Protein AF-A0A433MES4-F1 (afdb_monomer_lite)

Organism: NCBI:txid1775474

Secondary structure (DSSP, 8-state):
--EEEEEHHHH-HHHHTSS-EEEEEEE-HHHHHHHHHSHHHHHHHTT----TTSEEEEEESSHHHHHHHSGGG--TT---EEEEEEEEE-SS-SEEEEEEEEEEGGGTT------SS-TT--SPPPPPP------------------------

Structure (mmCIF, N/CA/C/O backbone):
data_AF-A0A433MES4-F1
#
_entry.id   AF-A0A433MES4-F1
#
loop_
_atom_site.group_PDB
_atom_site.id
_atom_site.type_symbol
_atom_site.label_atom_id
_atom_site.label_alt_id
_atom_site.label_comp_id
_atom_site.label_asym_id
_atom_site.label_entity_id
_atom_site.label_seq_id
_atom_site.pdbx_PDB_ins_code
_atom_site.Cartn_x
_atom_site.Cartn_y
_atom_site.Cartn_z
_atom_site.occupancy
_atom_site.B_iso_or_equiv
_atom_site.auth_seq_id
_atom_site.auth_comp_id
_atom_site.auth_asym_id
_atom_site.auth_atom_id
_atom_site.pdbx_PDB_model_num
ATOM 1 N N . MET A 1 1 ? 10.826 -11.114 -3.556 1.00 71.94 1 MET A N 1
ATOM 2 C CA . MET A 1 1 ? 9.818 -11.026 -2.478 1.00 71.94 1 MET A CA 1
ATOM 3 C C . MET A 1 1 ? 9.848 -9.609 -1.933 1.00 71.94 1 MET A C 1
ATOM 5 O O . MET A 1 1 ? 10.960 -9.132 -1.712 1.00 71.94 1 MET A O 1
ATOM 9 N N . PRO A 1 2 ? 8.686 -8.980 -1.670 1.00 82.19 2 PRO A N 1
ATOM 10 C CA . PRO A 1 2 ? 8.625 -7.628 -1.120 1.00 82.19 2 PRO A CA 1
ATOM 11 C C . PRO A 1 2 ? 9.435 -7.489 0.169 1.00 82.19 2 PRO A C 1
ATOM 13 O O . PRO A 1 2 ? 9.509 -8.414 0.981 1.00 82.19 2 PRO A O 1
ATOM 16 N N . ALA A 1 3 ? 10.039 -6.321 0.348 1.00 86.12 3 ALA A N 1
ATOM 17 C CA . ALA A 1 3 ? 10.932 -6.002 1.449 1.00 86.12 3 ALA A CA 1
ATOM 18 C C . ALA A 1 3 ? 10.289 -5.014 2.433 1.00 86.12 3 ALA A C 1
ATOM 20 O O . ALA A 1 3 ? 9.226 -4.442 2.188 1.00 86.12 3 ALA A O 1
ATOM 21 N N . LYS A 1 4 ? 10.965 -4.801 3.570 1.00 90.25 4 LYS A N 1
ATOM 22 C CA . LYS A 1 4 ? 10.604 -3.802 4.596 1.00 90.25 4 LYS A CA 1
ATOM 23 C C . LYS A 1 4 ? 9.113 -3.864 4.987 1.00 90.25 4 LYS A C 1
ATOM 25 O O . LYS A 1 4 ? 8.450 -2.835 5.089 1.00 90.25 4 LYS A O 1
ATOM 30 N N . ILE A 1 5 ? 8.604 -5.082 5.191 1.00 94.31 5 ILE A N 1
ATOM 31 C CA . ILE A 1 5 ? 7.219 -5.346 5.598 1.00 94.31 5 ILE A CA 1
ATOM 32 C C . ILE A 1 5 ? 7.057 -4.974 7.077 1.00 94.31 5 ILE A C 1
ATOM 34 O O . ILE A 1 5 ? 7.819 -5.429 7.932 1.00 94.31 5 ILE A O 1
ATOM 38 N N . VAL A 1 6 ? 6.066 -4.142 7.382 1.00 94.38 6 VAL A N 1
ATOM 39 C CA . VAL A 1 6 ? 5.756 -3.665 8.730 1.00 94.38 6 VAL A CA 1
ATOM 40 C C . VAL A 1 6 ? 4.263 -3.812 8.977 1.00 94.38 6 VAL A C 1
ATOM 42 O O . VAL A 1 6 ? 3.452 -3.227 8.269 1.00 94.38 6 VAL A O 1
ATOM 45 N N . ASP A 1 7 ? 3.911 -4.545 10.026 1.00 93.94 7 ASP A N 1
ATOM 46 C CA . ASP A 1 7 ? 2.561 -4.585 10.584 1.00 93.94 7 ASP A CA 1
ATOM 47 C C . ASP A 1 7 ? 2.448 -3.531 11.702 1.00 93.94 7 ASP A C 1
ATOM 49 O O . ASP A 1 7 ? 3.152 -3.598 12.717 1.00 93.94 7 ASP A O 1
ATOM 53 N N . PHE A 1 8 ? 1.586 -2.529 11.521 1.00 92.38 8 PHE A N 1
ATOM 54 C CA . PHE A 1 8 ? 1.368 -1.491 12.530 1.00 92.38 8 PHE A CA 1
ATOM 55 C C . PHE A 1 8 ? 0.536 -1.989 13.721 1.00 92.38 8 PHE A C 1
ATOM 57 O O . PHE A 1 8 ? 0.753 -1.503 14.835 1.00 92.38 8 PHE A O 1
ATOM 64 N N . SER A 1 9 ? -0.327 -2.992 13.539 1.00 87.94 9 SER A N 1
ATOM 65 C CA . SER A 1 9 ? -1.053 -3.678 14.620 1.00 87.94 9 SER A CA 1
ATOM 66 C C . SER A 1 9 ? -0.086 -4.437 15.545 1.00 87.94 9 SER A C 1
ATOM 68 O O . SER A 1 9 ? -0.283 -4.529 16.764 1.00 87.94 9 SER A O 1
ATOM 70 N N . ALA A 1 10 ? 1.045 -4.913 15.016 1.00 90.62 10 ALA A N 1
ATOM 71 C CA . ALA A 1 10 ? 2.120 -5.471 15.838 1.00 90.62 10 ALA A CA 1
ATOM 72 C C . ALA A 1 10 ? 2.858 -4.393 16.662 1.00 90.62 10 ALA A C 1
ATOM 74 O O . ALA A 1 10 ? 3.315 -4.669 17.774 1.00 90.62 10 ALA A O 1
ATOM 75 N N . ARG A 1 11 ? 2.946 -3.154 16.160 1.00 89.81 11 ARG A N 1
ATOM 76 C CA . ARG A 1 11 ? 3.719 -2.050 16.768 1.00 89.81 11 ARG A CA 1
ATOM 77 C C . ARG A 1 11 ? 2.922 -1.166 17.731 1.00 89.81 11 ARG A C 1
ATOM 79 O O . ARG A 1 11 ? 3.532 -0.495 18.561 1.00 89.81 11 ARG A O 1
ATOM 86 N N . SER A 1 12 ? 1.593 -1.163 17.646 1.00 89.50 12 SER A N 1
ATOM 87 C CA . SER A 1 12 ? 0.714 -0.334 18.477 1.00 89.50 12 SER A CA 1
ATOM 88 C C . SER A 1 12 ? -0.413 -1.167 19.078 1.00 89.50 12 SER A C 1
ATOM 90 O O . SER A 1 12 ? -1.189 -1.779 18.351 1.00 89.50 12 SER A O 1
ATOM 92 N N . LYS A 1 13 ? -0.536 -1.155 20.412 1.00 90.06 13 LYS A N 1
ATOM 93 C CA . LYS A 1 13 ? -1.676 -1.762 21.110 1.00 90.06 13 LYS A CA 1
ATOM 94 C C . LYS A 1 13 ? -2.975 -1.053 20.726 1.00 90.06 13 LYS A C 1
ATOM 96 O O . LYS A 1 13 ? -3.975 -1.722 20.538 1.00 90.06 13 LYS A O 1
ATOM 101 N N . VAL A 1 14 ? -2.930 0.271 20.559 1.00 89.38 14 VAL A N 1
ATOM 102 C CA . VAL A 1 14 ? -4.102 1.060 20.156 1.00 89.38 14 VAL A CA 1
ATOM 103 C C . VAL A 1 14 ? -4.638 0.565 18.817 1.00 89.38 14 VAL A C 1
ATOM 105 O O . VAL A 1 14 ? -5.808 0.247 18.730 1.00 89.38 14 VAL A O 1
ATOM 108 N N . ILE A 1 15 ? -3.777 0.417 17.803 1.00 89.38 15 ILE A N 1
ATOM 109 C CA . ILE A 1 15 ? -4.200 -0.089 16.485 1.00 89.38 15 ILE A CA 1
ATOM 110 C C . ILE A 1 15 ? -4.665 -1.546 16.588 1.00 89.38 15 ILE A C 1
ATOM 112 O O . ILE A 1 15 ? -5.654 -1.913 15.973 1.00 89.38 15 ILE A O 1
ATOM 116 N N . ARG A 1 16 ? -3.987 -2.371 17.393 1.00 89.56 16 ARG A N 1
ATOM 117 C CA . ARG A 1 16 ? -4.357 -3.779 17.592 1.00 89.56 16 ARG A CA 1
ATOM 118 C C . ARG A 1 16 ? -5.748 -3.974 18.196 1.00 89.56 16 ARG A C 1
ATOM 120 O O . ARG A 1 16 ? -6.366 -4.999 17.938 1.00 89.56 16 ARG A O 1
ATOM 127 N N . ASP A 1 17 ? -6.192 -3.045 19.036 1.00 90.62 17 ASP A N 1
ATOM 128 C CA . ASP A 1 17 ? -7.504 -3.109 19.681 1.00 90.62 17 ASP A CA 1
ATOM 129 C C . ASP A 1 17 ? -8.641 -2.618 18.747 1.00 90.62 17 ASP A C 1
ATOM 131 O O . ASP A 1 17 ? -9.813 -2.793 19.076 1.00 90.62 17 ASP A O 1
ATOM 135 N N . GLU A 1 18 ? -8.320 -2.013 17.596 1.00 88.12 18 GLU A N 1
ATOM 136 C CA . GLU A 1 18 ? -9.289 -1.496 16.619 1.00 88.12 18 GLU A CA 1
ATOM 137 C C . GLU A 1 18 ? -9.689 -2.559 15.574 1.00 88.12 18 GLU A C 1
ATOM 139 O O . GLU A 1 18 ? -8.910 -3.462 15.260 1.00 88.12 18 GLU A O 1
ATOM 144 N N . PRO A 1 19 ? -10.875 -2.447 14.943 1.00 83.19 19 PRO A N 1
ATOM 145 C CA . PRO A 1 19 ? -11.366 -3.423 13.968 1.00 83.19 19 PRO A CA 1
ATOM 146 C C . PRO A 1 19 ? -10.784 -3.209 12.555 1.00 83.19 19 PRO A C 1
ATOM 148 O O . PRO A 1 19 ? -11.410 -3.532 11.543 1.00 83.19 19 PRO A O 1
ATOM 151 N N . PHE A 1 20 ? -9.583 -2.642 12.446 1.00 83.06 20 PHE A N 1
ATOM 152 C CA . PHE A 1 20 ? -8.882 -2.509 11.173 1.00 83.06 20 PHE A CA 1
ATOM 153 C C . PHE A 1 20 ? -7.400 -2.820 11.335 1.00 83.06 20 PHE A C 1
ATOM 155 O O . PHE A 1 20 ? -6.782 -2.489 12.341 1.00 83.06 20 PHE A O 1
ATOM 162 N N . ASN A 1 21 ? -6.810 -3.393 10.289 1.00 86.50 21 ASN A N 1
ATOM 163 C CA . ASN A 1 21 ? -5.370 -3.578 10.223 1.00 86.50 21 ASN A CA 1
ATOM 164 C C . ASN A 1 21 ? -4.706 -2.464 9.411 1.00 86.50 21 ASN A C 1
ATOM 166 O O . ASN A 1 21 ? -5.333 -1.819 8.561 1.00 86.50 21 ASN A O 1
ATOM 170 N N . ALA A 1 22 ? -3.416 -2.250 9.653 1.00 91.88 22 ALA A N 1
ATOM 171 C CA . ALA A 1 22 ? -2.592 -1.321 8.893 1.00 91.88 22 ALA A CA 1
ATOM 172 C C . ALA A 1 22 ? -1.200 -1.921 8.677 1.00 91.88 22 ALA A C 1
ATOM 174 O O . ALA A 1 22 ? -0.564 -2.391 9.619 1.00 91.88 22 ALA A O 1
ATOM 175 N N . HIS A 1 23 ? -0.713 -1.868 7.441 1.00 95.62 23 HIS A N 1
ATOM 176 C CA . HIS A 1 23 ? 0.542 -2.479 7.023 1.00 95.62 23 HIS A CA 1
ATOM 177 C C . HIS A 1 23 ? 1.293 -1.573 6.055 1.00 95.62 23 HIS A C 1
ATOM 179 O O . HIS A 1 23 ? 0.691 -0.858 5.257 1.00 95.62 23 HIS A O 1
ATOM 185 N N . PHE A 1 24 ? 2.614 -1.672 6.076 1.00 96.88 24 PHE A N 1
ATOM 186 C CA . PHE A 1 24 ? 3.505 -1.056 5.105 1.00 96.88 24 PHE A CA 1
ATOM 187 C C . PHE A 1 24 ? 4.394 -2.122 4.469 1.00 96.88 24 PHE A C 1
ATOM 189 O O . PHE A 1 24 ? 4.830 -3.045 5.153 1.00 96.88 24 PHE A O 1
ATOM 196 N N . TRP A 1 25 ? 4.690 -1.994 3.179 1.00 97.44 25 TRP A N 1
ATOM 197 C CA . TRP A 1 25 ? 5.706 -2.808 2.512 1.00 97.44 25 TRP A CA 1
ATOM 198 C C . TRP A 1 25 ? 6.326 -2.062 1.332 1.00 97.44 25 TRP A C 1
ATOM 200 O O . TRP A 1 25 ? 5.736 -1.138 0.765 1.00 97.44 25 TRP A O 1
ATOM 210 N N . GLN A 1 26 ? 7.526 -2.486 0.951 1.00 95.75 26 GLN A N 1
ATOM 211 C CA . GLN A 1 26 ? 8.214 -2.034 -0.253 1.00 95.75 26 GLN A CA 1
ATOM 212 C C . GLN A 1 26 ? 8.289 -3.172 -1.258 1.00 95.75 26 GLN A C 1
ATOM 214 O O . GLN A 1 26 ? 8.487 -4.325 -0.877 1.00 95.75 26 GLN A O 1
ATOM 219 N N . CYS A 1 27 ? 8.159 -2.858 -2.536 1.00 94.88 27 CYS A N 1
ATOM 220 C CA . CYS A 1 27 ? 8.359 -3.828 -3.600 1.00 94.88 27 CYS A CA 1
ATOM 221 C C . CYS A 1 27 ? 9.042 -3.183 -4.806 1.00 94.88 27 CYS A C 1
ATOM 223 O O . CYS A 1 27 ? 9.010 -1.960 -4.971 1.00 94.88 27 CYS A O 1
ATOM 225 N N . THR A 1 28 ? 9.659 -4.012 -5.642 1.00 93.94 28 THR A N 1
ATOM 226 C CA . THR A 1 28 ? 10.183 -3.572 -6.943 1.00 93.94 28 THR A CA 1
ATOM 227 C C . THR A 1 28 ? 9.031 -3.309 -7.925 1.00 93.94 28 THR A C 1
ATOM 229 O O . THR A 1 28 ? 7.907 -3.770 -7.684 1.00 93.94 28 THR A O 1
ATOM 232 N N . PRO A 1 29 ? 9.272 -2.633 -9.063 1.00 94.06 29 PRO A N 1
ATOM 233 C CA . PRO A 1 29 ? 8.272 -2.498 -10.119 1.00 94.06 29 PRO A CA 1
ATOM 234 C C . PRO A 1 29 ? 7.699 -3.843 -10.582 1.00 94.06 29 PRO A C 1
ATOM 236 O O . PRO A 1 29 ? 6.481 -4.021 -10.590 1.00 94.06 29 PRO A O 1
ATOM 239 N N . ALA A 1 30 ? 8.546 -4.842 -10.846 1.00 92.69 30 ALA A N 1
ATOM 240 C CA . ALA A 1 30 ? 8.084 -6.165 -11.275 1.00 92.69 30 ALA A CA 1
ATOM 241 C C . ALA A 1 30 ? 7.206 -6.864 -10.222 1.00 92.69 30 ALA A C 1
ATOM 243 O O . ALA A 1 30 ? 6.219 -7.527 -10.550 1.00 92.69 30 ALA A O 1
ATOM 244 N N . GLU A 1 31 ? 7.526 -6.702 -8.940 1.00 94.75 31 GLU A N 1
ATOM 245 C CA . GLU A 1 31 ? 6.687 -7.212 -7.856 1.00 94.75 31 GLU A CA 1
ATOM 246 C C . GLU A 1 31 ? 5.367 -6.450 -7.747 1.00 94.75 31 GLU A C 1
ATOM 248 O O . GLU A 1 31 ? 4.324 -7.062 -7.518 1.00 94.75 31 GLU A O 1
ATOM 253 N N . PHE A 1 32 ? 5.382 -5.135 -7.957 1.00 95.75 32 PHE A N 1
ATOM 254 C CA . PHE A 1 32 ? 4.165 -4.336 -7.985 1.00 95.75 32 PHE A CA 1
ATOM 255 C C . PHE A 1 32 ? 3.255 -4.731 -9.149 1.00 95.75 32 PHE A C 1
ATOM 257 O O . PHE A 1 32 ? 2.050 -4.876 -8.961 1.00 95.75 32 PHE A O 1
ATOM 264 N N . ARG A 1 33 ? 3.816 -5.044 -10.322 1.00 95.00 33 ARG A N 1
ATOM 265 C CA . ARG A 1 33 ? 3.063 -5.643 -11.434 1.00 95.00 33 ARG A CA 1
ATOM 266 C C . ARG A 1 33 ? 2.392 -6.953 -11.028 1.00 95.00 33 ARG A C 1
ATOM 268 O O . ARG A 1 33 ? 1.228 -7.180 -11.359 1.00 95.00 33 ARG A O 1
ATOM 275 N N . ALA A 1 34 ? 3.098 -7.808 -10.285 1.00 95.12 34 ALA A N 1
ATOM 276 C CA . ALA A 1 34 ? 2.523 -9.046 -9.762 1.00 95.12 34 ALA A CA 1
ATOM 277 C C . ALA A 1 34 ? 1.381 -8.777 -8.762 1.00 95.12 34 ALA A C 1
ATOM 279 O O . ALA A 1 34 ? 0.376 -9.493 -8.782 1.00 95.12 34 ALA A O 1
ATOM 280 N N . TYR A 1 35 ? 1.507 -7.739 -7.929 1.00 96.81 35 TYR A N 1
ATOM 281 C CA . TYR A 1 35 ? 0.431 -7.263 -7.058 1.00 96.81 35 TYR A CA 1
ATOM 282 C C . TYR A 1 35 ? -0.785 -6.786 -7.863 1.00 96.81 35 TYR A C 1
ATOM 284 O O . TYR A 1 35 ? -1.884 -7.268 -7.611 1.00 96.81 35 TYR A O 1
ATOM 292 N N . LEU A 1 36 ? -0.607 -5.922 -8.867 1.00 95.81 36 LEU A N 1
ATOM 293 C CA . LEU A 1 36 ? -1.713 -5.400 -9.680 1.00 95.81 36 LEU A CA 1
ATOM 294 C C . LEU A 1 36 ? -2.489 -6.514 -10.399 1.00 95.81 36 LEU A C 1
ATOM 296 O O . LEU A 1 36 ? -3.713 -6.457 -10.488 1.00 95.81 36 LEU A O 1
ATOM 300 N N . GLY A 1 37 ? -1.792 -7.552 -10.875 1.00 96.31 37 GLY A N 1
ATOM 301 C CA . GLY A 1 37 ? -2.428 -8.685 -11.548 1.00 96.31 37 GLY A CA 1
ATOM 302 C C . GLY A 1 37 ? -3.160 -9.647 -10.606 1.00 96.31 37 GLY A C 1
ATOM 303 O O . GLY A 1 37 ? -4.203 -10.189 -10.972 1.00 96.31 37 GLY A O 1
ATOM 304 N N . ARG A 1 38 ? -2.621 -9.905 -9.404 1.00 97.12 38 ARG A N 1
ATOM 305 C CA . ARG A 1 38 ? -3.186 -10.870 -8.436 1.00 97.12 38 ARG A CA 1
ATOM 306 C C . ARG A 1 38 ? -3.060 -10.345 -6.995 1.00 97.12 38 ARG A C 1
ATOM 308 O O . ARG A 1 38 ? -2.314 -10.923 -6.197 1.00 97.12 38 ARG A O 1
ATOM 315 N N . PRO A 1 39 ? -3.797 -9.282 -6.621 1.00 96.69 39 PRO A N 1
ATOM 316 C CA . PRO A 1 39 ? -3.539 -8.538 -5.385 1.00 96.69 39 PRO A CA 1
ATOM 317 C C . PRO A 1 39 ? -3.790 -9.371 -4.131 1.00 96.69 39 PRO A C 1
ATOM 319 O O . PRO A 1 39 ? -2.997 -9.337 -3.196 1.00 96.69 39 PRO A O 1
ATOM 322 N N . ARG A 1 40 ? -4.848 -10.189 -4.118 1.00 95.44 40 ARG A N 1
ATOM 323 C CA . ARG A 1 40 ? -5.179 -11.040 -2.967 1.00 95.44 40 ARG A CA 1
ATOM 324 C C . ARG A 1 40 ? -4.105 -12.100 -2.702 1.00 95.44 40 ARG A C 1
ATOM 326 O O . ARG A 1 40 ? -3.656 -12.238 -1.570 1.00 95.44 40 ARG A O 1
ATOM 333 N N . ASP A 1 41 ? -3.641 -12.785 -3.744 1.00 96.62 41 ASP A N 1
ATOM 334 C CA . ASP A 1 41 ? -2.582 -13.800 -3.641 1.00 96.62 41 ASP A CA 1
ATOM 335 C C . ASP A 1 41 ? -1.229 -13.185 -3.273 1.00 96.62 41 ASP A C 1
ATOM 337 O O . ASP A 1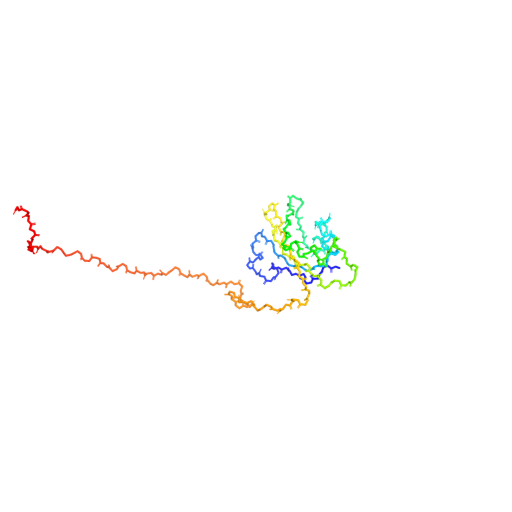 41 ? -0.396 -13.811 -2.616 1.00 96.62 41 ASP A O 1
ATOM 341 N N . PHE A 1 42 ? -0.977 -11.959 -3.730 1.00 96.88 42 PHE A N 1
ATOM 342 C CA . PHE A 1 42 ? 0.199 -11.199 -3.337 1.00 96.88 42 PHE A CA 1
ATOM 343 C C . PHE A 1 42 ? 0.154 -10.845 -1.845 1.00 96.88 42 PHE A C 1
ATOM 345 O O . PHE A 1 42 ? 1.087 -11.180 -1.122 1.00 96.88 42 PHE A O 1
ATOM 352 N N . LEU A 1 43 ? -0.949 -10.258 -1.367 1.00 95.44 43 LEU A N 1
ATOM 353 C CA . LEU A 1 43 ? -1.144 -9.909 0.045 1.00 95.44 43 LEU A CA 1
ATOM 354 C C . LEU A 1 43 ? -1.084 -11.143 0.955 1.00 95.44 43 LEU A C 1
ATOM 356 O O . LEU A 1 43 ? -0.403 -11.114 1.978 1.00 95.44 43 LEU A O 1
ATOM 360 N N . HIS A 1 44 ? -1.692 -12.259 0.547 1.00 94.62 44 HIS A N 1
ATOM 361 C CA . HIS A 1 44 ? -1.635 -13.512 1.300 1.00 94.62 44 HIS A CA 1
ATOM 362 C C . HIS A 1 44 ? -0.192 -14.009 1.489 1.00 94.62 44 HIS A C 1
ATOM 364 O O . HIS A 1 44 ? 0.177 -14.448 2.575 1.00 94.62 44 HIS A O 1
ATOM 370 N N . ARG A 1 45 ? 0.665 -13.889 0.463 1.00 94.19 45 ARG A N 1
ATOM 371 C CA . ARG A 1 45 ? 2.097 -14.231 0.565 1.00 94.19 45 ARG A CA 1
ATOM 372 C C . ARG A 1 45 ? 2.880 -13.312 1.508 1.00 94.19 45 ARG A C 1
ATOM 374 O O . ARG A 1 45 ? 3.930 -13.719 1.993 1.00 94.19 45 ARG A O 1
ATOM 381 N N . LEU A 1 46 ? 2.368 -12.113 1.788 1.00 92.62 46 LEU A N 1
ATOM 382 C CA . LEU A 1 46 ? 2.897 -11.207 2.813 1.00 92.62 46 LEU A CA 1
ATOM 383 C C . LEU A 1 46 ? 2.354 -11.500 4.219 1.00 92.62 46 LEU A C 1
ATOM 385 O O . LEU A 1 46 ? 2.750 -10.831 5.168 1.00 92.62 46 LEU A O 1
ATOM 389 N N . GLY A 1 47 ? 1.448 -12.473 4.360 1.00 91.94 47 GLY A N 1
ATOM 390 C CA . GLY A 1 47 ? 0.736 -12.757 5.607 1.00 91.94 47 GLY A CA 1
ATOM 391 C C . GLY A 1 47 ? -0.489 -11.867 5.842 1.00 91.94 47 GLY A C 1
ATOM 392 O O . GLY A 1 47 ? -1.110 -11.954 6.897 1.00 91.94 47 GLY A O 1
ATOM 393 N N . ILE A 1 48 ? -0.867 -11.031 4.870 1.00 92.12 48 ILE A N 1
ATOM 394 C CA . ILE A 1 48 ? -2.039 -10.156 4.953 1.00 92.12 48 ILE A CA 1
ATOM 395 C C . ILE A 1 48 ? -3.238 -10.900 4.364 1.00 92.12 48 ILE A C 1
ATOM 397 O O . ILE A 1 48 ? -3.398 -11.006 3.146 1.00 92.12 48 ILE A O 1
ATOM 401 N N . VAL A 1 49 ? -4.103 -11.414 5.236 1.00 91.12 49 VAL A N 1
ATOM 402 C CA . VAL A 1 49 ? -5.318 -12.127 4.826 1.00 91.12 49 VAL A CA 1
ATOM 403 C C . VAL A 1 49 ? -6.476 -11.141 4.709 1.00 91.12 49 VAL A C 1
ATOM 405 O O . VAL A 1 49 ? -7.000 -10.654 5.707 1.00 91.12 49 VAL A O 1
ATOM 408 N N . VAL A 1 50 ? -6.886 -10.853 3.474 1.00 90.88 50 VAL A N 1
ATOM 409 C CA . VAL A 1 50 ? -8.077 -10.042 3.186 1.00 90.88 50 VAL A CA 1
ATOM 410 C C . VAL A 1 50 ? -9.259 -10.981 2.905 1.00 90.88 50 VAL A C 1
ATOM 412 O O . VAL A 1 50 ? -9.137 -11.806 1.989 1.00 90.88 50 VAL A O 1
ATOM 415 N N . PRO A 1 51 ? -10.396 -10.859 3.621 1.00 89.00 51 PRO A N 1
ATOM 416 C CA . PRO A 1 51 ? -11.585 -11.682 3.388 1.00 89.00 51 PRO A CA 1
ATOM 417 C C . PRO A 1 51 ? -12.088 -11.611 1.942 1.00 89.00 51 PRO A C 1
ATOM 419 O O . PRO A 1 51 ? -11.913 -10.592 1.267 1.00 89.00 51 PRO A O 1
ATOM 422 N N . GLY A 1 52 ? -12.695 -12.691 1.445 1.00 90.25 52 GLY A N 1
ATOM 423 C CA . GLY A 1 52 ? -13.085 -12.823 0.035 1.00 90.25 52 GLY A CA 1
ATOM 424 C C . GLY A 1 52 ? -14.115 -11.783 -0.415 1.00 90.25 52 GLY A C 1
ATOM 425 O O . GLY A 1 52 ? -14.024 -11.260 -1.524 1.00 90.25 52 GLY A O 1
ATOM 426 N N . GLU A 1 53 ? -15.041 -11.441 0.475 1.00 88.75 53 GLU A N 1
ATOM 427 C CA . GLU A 1 53 ? -16.082 -10.426 0.319 1.00 88.75 53 GLU A CA 1
ATOM 428 C C . GLU A 1 53 ? -15.557 -8.988 0.434 1.00 88.75 53 GLU A C 1
ATOM 430 O O . GLU A 1 53 ? -16.201 -8.044 -0.024 1.00 88.75 53 GLU A O 1
ATOM 435 N N . CYS A 1 54 ? -14.371 -8.811 1.020 1.00 91.69 54 CYS A N 1
ATOM 436 C CA . CYS A 1 54 ? -13.725 -7.515 1.148 1.00 91.69 54 CYS A CA 1
ATOM 437 C C . CYS A 1 54 ? -13.051 -7.142 -0.182 1.00 91.69 54 CYS A C 1
ATOM 439 O O . CYS A 1 54 ? -12.206 -7.881 -0.713 1.00 91.69 54 CYS A O 1
ATOM 441 N N . ARG A 1 55 ? -13.428 -5.987 -0.741 1.00 94.25 55 ARG A N 1
ATOM 442 C CA . ARG A 1 55 ? -12.836 -5.463 -1.981 1.00 94.25 55 ARG A CA 1
ATOM 443 C C . ARG A 1 55 ? -11.457 -4.882 -1.700 1.00 94.25 55 ARG A C 1
ATOM 445 O O . ARG A 1 55 ? -11.253 -4.264 -0.661 1.00 94.25 55 ARG A O 1
ATOM 452 N N . ILE A 1 56 ? -10.538 -5.016 -2.650 1.00 95.94 56 ILE A N 1
ATOM 453 C CA . ILE A 1 56 ? -9.232 -4.354 -2.592 1.00 95.94 56 ILE A CA 1
ATOM 454 C C . ILE A 1 56 ? -9.289 -3.135 -3.511 1.00 95.94 56 ILE A C 1
ATOM 456 O O . ILE A 1 56 ? -9.525 -3.279 -4.708 1.00 95.94 56 ILE A O 1
ATOM 460 N N . GLU A 1 57 ? -9.094 -1.943 -2.954 1.00 96.50 57 GLU A N 1
ATOM 461 C CA . GLU A 1 57 ? -9.064 -0.684 -3.704 1.00 96.50 57 GLU A CA 1
ATOM 462 C C . GLU A 1 57 ? -7.646 -0.111 -3.655 1.00 96.50 57 GLU A C 1
ATOM 464 O O . GLU A 1 57 ? -7.125 0.138 -2.571 1.00 96.50 57 GLU A O 1
ATOM 469 N N . THR A 1 58 ? -7.018 0.082 -4.818 1.00 97.31 58 THR A N 1
ATOM 470 C CA . THR A 1 58 ? -5.648 0.610 -4.921 1.00 97.31 58 THR A CA 1
ATOM 471 C C . THR A 1 58 ? -5.659 2.009 -5.519 1.00 97.31 58 THR A C 1
ATOM 473 O O . THR A 1 58 ? -6.224 2.210 -6.592 1.00 97.31 58 THR A O 1
ATOM 476 N N . THR A 1 59 ? -4.997 2.948 -4.850 1.00 98.12 59 THR A N 1
ATOM 477 C CA . THR A 1 59 ? -4.655 4.269 -5.382 1.00 98.12 59 THR A CA 1
ATOM 478 C C . THR A 1 59 ? -3.165 4.296 -5.689 1.00 98.12 59 THR A C 1
ATOM 480 O O . THR A 1 59 ? -2.359 3.976 -4.817 1.00 98.12 59 THR A O 1
ATOM 483 N N . ILE A 1 60 ? -2.805 4.695 -6.909 1.00 97.56 60 ILE A N 1
ATOM 484 C CA . ILE A 1 60 ? -1.418 4.933 -7.315 1.00 97.56 60 ILE A CA 1
ATOM 485 C C . ILE A 1 60 ? -1.212 6.447 -7.352 1.00 97.56 60 ILE A C 1
ATOM 487 O O . ILE A 1 60 ? -1.816 7.143 -8.166 1.00 97.56 60 ILE A O 1
ATOM 491 N N . GLU A 1 61 ? -0.407 6.952 -6.429 1.00 97.44 61 GLU A N 1
ATOM 492 C CA . GLU A 1 61 ? 0.066 8.333 -6.413 1.00 97.44 61 GLU A CA 1
ATOM 493 C C . GLU A 1 61 ? 1.279 8.476 -7.341 1.00 97.44 61 GLU A C 1
ATOM 495 O O . GLU A 1 61 ? 1.854 7.469 -7.754 1.00 97.44 61 GLU A O 1
ATOM 500 N N . ASN A 1 62 ? 1.614 9.722 -7.711 1.00 95.69 62 ASN A N 1
ATOM 501 C CA . ASN A 1 62 ? 2.727 10.079 -8.610 1.00 95.69 62 ASN A CA 1
ATOM 502 C C . ASN A 1 62 ? 2.904 9.137 -9.818 1.00 95.69 62 ASN A C 1
ATOM 504 O O . ASN A 1 62 ? 4.016 8.737 -10.165 1.00 95.69 62 ASN A O 1
ATOM 508 N N . HIS A 1 63 ? 1.778 8.752 -10.425 1.00 94.44 63 HIS A N 1
ATOM 509 C CA . HIS A 1 63 ? 1.727 7.734 -11.471 1.00 94.44 63 HIS A CA 1
ATOM 510 C C . HIS A 1 63 ? 2.512 8.139 -12.726 1.00 94.44 63 HIS A C 1
ATOM 512 O O . HIS A 1 63 ? 3.133 7.290 -13.352 1.00 94.44 63 HIS A O 1
ATOM 518 N N . ASP A 1 64 ? 2.529 9.431 -13.041 1.00 94.56 64 ASP A N 1
ATOM 519 C CA . ASP A 1 64 ? 3.321 10.035 -14.112 1.00 94.56 64 ASP A CA 1
ATOM 520 C C . ASP A 1 64 ? 4.830 9.845 -13.907 1.00 94.56 64 ASP A C 1
ATOM 522 O O . ASP A 1 64 ? 5.550 9.516 -14.846 1.00 94.56 64 ASP A O 1
ATOM 526 N N . TRP A 1 65 ? 5.315 10.000 -12.673 1.00 93.62 65 TRP A N 1
ATOM 527 C CA . TRP A 1 65 ? 6.716 9.735 -12.341 1.00 93.62 65 TRP A CA 1
ATOM 528 C C . TRP A 1 65 ? 7.028 8.235 -12.416 1.00 93.62 65 TRP A C 1
ATOM 530 O O . TRP A 1 65 ? 8.039 7.835 -12.983 1.00 93.62 65 TRP A O 1
ATOM 540 N N . LEU A 1 66 ? 6.133 7.387 -11.897 1.00 92.56 66 LEU A N 1
ATOM 541 C CA . LEU A 1 66 ? 6.288 5.931 -11.969 1.00 92.56 66 LEU A CA 1
ATOM 542 C C . LEU A 1 66 ? 6.334 5.416 -13.417 1.00 92.56 66 LEU A C 1
ATOM 544 O O . LEU A 1 66 ? 7.119 4.520 -13.714 1.00 92.56 66 LEU A O 1
ATOM 548 N N . GLU A 1 67 ? 5.521 5.981 -14.311 1.00 91.50 67 GLU A N 1
ATOM 549 C CA . GLU A 1 67 ? 5.537 5.659 -15.742 1.00 91.50 67 GLU A CA 1
ATOM 550 C C . GLU A 1 67 ? 6.907 5.941 -16.375 1.00 91.50 67 GLU A C 1
ATOM 552 O O . GLU A 1 67 ? 7.398 5.126 -17.156 1.00 91.50 67 GLU A O 1
ATOM 557 N N . GLN A 1 68 ? 7.532 7.066 -16.020 1.00 91.25 68 GLN A N 1
ATOM 558 C CA . GLN A 1 68 ? 8.830 7.476 -16.563 1.00 91.25 68 GLN A CA 1
ATOM 559 C C . GLN A 1 68 ? 9.977 6.592 -16.059 1.00 91.25 68 GLN A C 1
ATOM 561 O O . GLN A 1 68 ? 10.844 6.203 -16.838 1.00 91.25 68 GLN A O 1
ATOM 566 N N . GLU A 1 69 ? 9.971 6.260 -14.770 1.00 90.81 69 GLU A N 1
ATOM 567 C CA . GLU A 1 69 ? 11.097 5.592 -14.100 1.00 90.81 69 GLU A CA 1
ATOM 568 C C . GLU A 1 69 ? 11.019 4.061 -14.143 1.00 90.81 69 GLU A C 1
ATOM 570 O O . GLU A 1 69 ? 12.027 3.359 -14.005 1.00 90.81 69 GLU A O 1
ATOM 575 N N . ALA A 1 70 ? 9.815 3.518 -14.330 1.00 90.56 70 ALA A N 1
ATOM 576 C CA . ALA A 1 70 ? 9.582 2.085 -14.441 1.00 90.56 70 ALA A CA 1
ATOM 577 C C . ALA A 1 70 ? 8.495 1.767 -15.485 1.00 90.56 70 ALA A C 1
ATOM 579 O O . ALA A 1 70 ? 7.445 1.206 -15.135 1.00 90.56 70 ALA A O 1
ATOM 580 N N . PRO A 1 71 ? 8.739 2.079 -16.774 1.00 89.00 71 PRO A N 1
ATOM 581 C CA . PRO A 1 71 ? 7.789 1.799 -17.842 1.00 89.00 71 PRO A CA 1
ATOM 582 C C . PRO A 1 71 ? 7.435 0.308 -17.874 1.00 89.00 71 PRO A C 1
ATOM 584 O O . PRO A 1 71 ? 8.287 -0.569 -17.706 1.00 89.00 71 PRO A O 1
ATOM 587 N N . GLU A 1 72 ? 6.139 0.023 -18.025 1.00 86.69 72 GLU A N 1
ATOM 588 C CA . GLU A 1 72 ? 5.563 -1.334 -18.011 1.00 86.69 72 GLU A CA 1
ATOM 589 C C . GLU A 1 72 ? 5.913 -2.184 -16.769 1.00 86.69 72 GLU A C 1
ATOM 591 O O . GLU A 1 72 ? 5.732 -3.413 -16.759 1.00 86.69 72 GLU A O 1
ATOM 596 N N . PHE A 1 73 ? 6.391 -1.534 -15.703 1.00 88.62 73 PHE A N 1
ATOM 597 C CA . PHE A 1 73 ? 6.878 -2.166 -14.482 1.00 88.62 73 PHE A CA 1
ATOM 598 C C . PHE A 1 73 ? 7.989 -3.201 -14.724 1.00 88.62 73 PHE A C 1
ATOM 600 O O . PHE A 1 73 ? 8.100 -4.193 -13.992 1.00 88.62 73 PHE A O 1
ATOM 607 N N . VAL A 1 74 ? 8.788 -3.016 -15.775 1.00 80.38 74 VAL A N 1
ATOM 608 C CA . VAL A 1 74 ? 9.877 -3.936 -16.116 1.00 80.38 74 VAL A CA 1
ATOM 609 C C . VAL A 1 74 ? 11.054 -3.686 -15.172 1.00 80.38 74 VAL A C 1
ATOM 611 O O . VAL A 1 74 ? 11.402 -2.553 -14.861 1.00 80.38 74 VAL A O 1
ATOM 614 N N . SER A 1 75 ? 11.652 -4.768 -14.673 1.00 62.28 75 SER A N 1
ATOM 615 C CA . SER A 1 75 ? 12.791 -4.740 -13.741 1.00 62.28 75 SER A CA 1
ATOM 616 C C . SER A 1 75 ? 14.128 -5.029 -14.441 1.00 62.28 75 SER A C 1
ATOM 618 O O . SER A 1 75 ? 15.115 -5.367 -13.782 1.00 62.28 75 SER A O 1
ATOM 620 N N . GLU A 1 76 ? 14.174 -4.957 -15.770 1.00 53.72 76 GLU A N 1
ATOM 621 C CA . GLU A 1 76 ? 15.383 -5.249 -16.538 1.00 53.72 76 GLU A CA 1
ATOM 622 C C . GLU A 1 76 ? 16.330 -4.053 -16.455 1.00 53.72 76 GLU A C 1
ATOM 624 O O . GLU A 1 76 ? 16.170 -3.067 -17.164 1.00 53.72 76 GLU A O 1
ATOM 629 N N . GLY A 1 77 ? 17.295 -4.131 -15.536 1.00 53.44 77 GLY A N 1
ATOM 630 C CA . GLY A 1 77 ? 18.393 -3.164 -15.459 1.00 53.44 77 GLY A CA 1
ATOM 631 C C . GLY A 1 77 ? 18.772 -2.657 -14.070 1.00 53.44 77 GLY A C 1
ATOM 632 O O . GLY A 1 77 ? 19.664 -1.824 -13.988 1.00 53.44 77 GLY A O 1
ATOM 633 N N . GLY A 1 78 ? 18.157 -3.141 -12.984 1.00 56.91 78 GLY A N 1
ATOM 634 C CA . GLY A 1 78 ? 18.497 -2.649 -11.642 1.00 56.91 78 GLY A CA 1
ATOM 635 C C . GLY A 1 78 ? 18.019 -1.215 -11.412 1.00 56.91 78 GLY A C 1
ATOM 636 O O . GLY A 1 78 ? 18.777 -0.386 -10.931 1.00 56.91 78 GLY A O 1
ATOM 637 N N . SER A 1 79 ? 16.770 -0.923 -11.791 1.00 68.94 79 SER A N 1
ATOM 638 C CA . SER A 1 79 ? 16.129 0.346 -11.440 1.00 68.94 79 SER A CA 1
ATOM 639 C C . SER A 1 79 ? 16.135 0.512 -9.920 1.00 68.94 79 SER A C 1
ATOM 641 O O . SER A 1 79 ? 15.603 -0.341 -9.205 1.00 68.94 79 SER A O 1
ATOM 643 N N . ASP A 1 80 ? 16.683 1.633 -9.447 1.00 86.44 80 ASP A N 1
ATOM 644 C CA . ASP A 1 80 ? 16.635 2.052 -8.041 1.00 86.44 80 ASP A CA 1
ATOM 645 C C . ASP A 1 80 ? 15.210 2.472 -7.620 1.00 86.44 80 ASP A C 1
ATOM 647 O O . ASP A 1 80 ? 14.975 2.914 -6.496 1.00 86.44 80 ASP A O 1
ATOM 651 N N . THR A 1 81 ? 14.216 2.323 -8.504 1.00 91.81 81 THR A N 1
ATOM 652 C CA . THR A 1 81 ? 12.818 2.610 -8.196 1.00 91.81 81 THR A CA 1
ATOM 653 C C . THR A 1 81 ? 12.258 1.616 -7.186 1.00 91.81 81 THR A C 1
ATOM 655 O O . THR A 1 81 ? 12.165 0.410 -7.419 1.00 91.81 81 THR A O 1
ATOM 658 N N . VAL A 1 82 ? 11.762 2.154 -6.078 1.00 93.69 82 VAL A N 1
ATOM 659 C CA . VAL A 1 82 ? 11.044 1.426 -5.036 1.00 93.69 82 VAL A CA 1
ATOM 660 C C . VAL A 1 82 ? 9.605 1.907 -4.986 1.00 93.69 82 VAL A C 1
ATOM 662 O O . VAL A 1 82 ? 9.333 3.104 -4.876 1.00 93.69 82 VAL A O 1
ATOM 665 N N . ILE A 1 83 ? 8.670 0.960 -4.960 1.00 95.62 83 ILE A N 1
ATOM 666 C CA . ILE A 1 83 ? 7.253 1.253 -4.762 1.00 95.62 83 ILE A CA 1
ATOM 667 C C . ILE A 1 83 ? 6.917 0.998 -3.300 1.00 95.62 83 ILE A C 1
ATOM 669 O O . ILE A 1 83 ? 7.053 -0.111 -2.776 1.00 95.62 83 ILE A O 1
ATOM 673 N N . CYS A 1 84 ? 6.517 2.064 -2.621 1.00 96.62 84 CYS A N 1
ATOM 674 C CA . CYS A 1 84 ? 6.096 2.044 -1.234 1.00 96.62 84 CYS A CA 1
ATOM 675 C C . CYS A 1 84 ? 4.581 1.895 -1.179 1.00 96.62 84 CYS A C 1
ATOM 677 O O . CYS A 1 84 ? 3.858 2.610 -1.866 1.00 96.62 84 CYS A O 1
ATOM 679 N N . ASN A 1 85 ? 4.109 0.978 -0.342 1.00 98.00 85 ASN A N 1
ATOM 680 C CA . ASN A 1 85 ? 2.699 0.647 -0.232 1.00 98.00 85 ASN A CA 1
ATOM 681 C C . ASN A 1 85 ? 2.256 0.761 1.223 1.00 98.00 85 ASN A C 1
ATOM 683 O O . ASN A 1 85 ? 2.937 0.278 2.130 1.00 98.00 85 ASN A O 1
ATOM 687 N N . MET A 1 86 ? 1.097 1.374 1.429 1.00 97.25 86 MET A N 1
ATOM 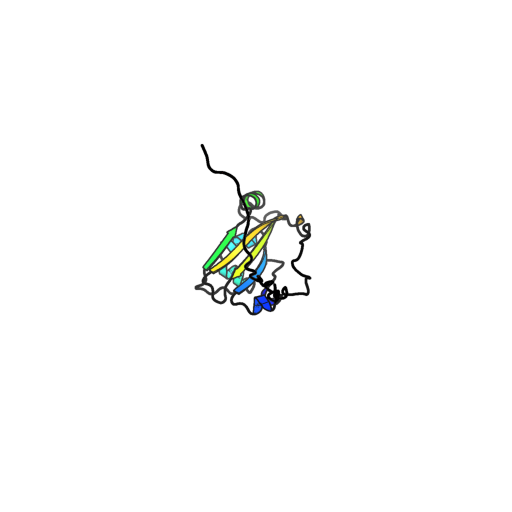688 C CA . MET A 1 86 ? 0.397 1.429 2.703 1.00 97.25 86 MET A CA 1
ATOM 689 C C . MET A 1 86 ? -0.965 0.770 2.527 1.00 97.25 86 MET A C 1
ATOM 691 O O . MET A 1 86 ? -1.832 1.307 1.840 1.00 97.25 86 MET A O 1
ATOM 695 N N . GLY A 1 87 ? -1.149 -0.394 3.140 1.00 95.31 87 GLY A N 1
ATOM 696 C CA . GLY A 1 87 ? -2.411 -1.120 3.140 1.00 95.31 87 GLY A CA 1
ATOM 697 C C . GLY A 1 87 ? -3.145 -0.929 4.457 1.00 95.31 87 GLY A C 1
ATOM 698 O O . GLY A 1 87 ? -2.571 -1.150 5.520 1.00 95.31 87 GLY A O 1
ATOM 699 N N . SER A 1 88 ? -4.419 -0.555 4.420 1.00 92.69 88 SER A N 1
ATOM 700 C CA . SER A 1 88 ? -5.250 -0.512 5.618 1.00 92.69 88 SER A CA 1
ATOM 701 C C . SER A 1 88 ? -6.687 -0.927 5.348 1.00 92.69 88 SER A C 1
ATOM 703 O O . SER A 1 88 ? -7.277 -0.625 4.311 1.00 92.69 88 SER A O 1
ATOM 705 N N . GLY A 1 89 ? -7.260 -1.610 6.328 1.00 83.00 89 GLY A N 1
ATOM 706 C CA . GLY A 1 89 ? -8.617 -2.122 6.296 1.00 83.00 89 GLY A CA 1
ATOM 707 C C . GLY A 1 89 ? -8.675 -3.562 6.789 1.00 83.00 89 GLY A C 1
ATOM 708 O O . GLY A 1 89 ? -7.660 -4.150 7.154 1.00 83.00 89 GLY A O 1
ATOM 709 N N . ALA A 1 90 ? -9.890 -4.100 6.781 1.00 70.25 90 ALA A N 1
ATOM 710 C CA . ALA A 1 90 ? -10.268 -5.453 7.192 1.00 70.25 90 ALA A CA 1
ATOM 711 C C . ALA A 1 90 ? -10.042 -5.820 8.680 1.00 70.25 90 ALA A C 1
ATOM 713 O O . ALA A 1 90 ? -8.969 -6.281 9.065 1.00 70.25 90 ALA A O 1
ATOM 714 N N . ALA A 1 91 ? -11.123 -5.683 9.460 1.00 60.03 91 ALA A N 1
ATOM 715 C CA . ALA A 1 91 ? -11.676 -6.697 10.377 1.00 60.03 91 ALA A CA 1
ATOM 716 C C . ALA A 1 91 ? -13.229 -6.629 10.399 1.00 60.03 91 ALA A C 1
ATOM 718 O O . ALA A 1 91 ? -13.881 -7.647 10.597 1.00 60.03 91 ALA A O 1
ATOM 719 N N . ASP A 1 92 ? -13.821 -5.464 10.087 1.00 69.69 92 ASP A N 1
ATOM 720 C CA . ASP A 1 92 ? -15.277 -5.252 9.918 1.00 69.69 92 ASP A CA 1
ATOM 721 C C . ASP A 1 92 ? -15.665 -4.426 8.663 1.00 69.69 92 ASP A C 1
ATOM 723 O O . ASP A 1 92 ? -16.834 -4.107 8.441 1.00 69.69 92 ASP A O 1
ATOM 727 N N . ARG A 1 93 ? -14.687 -4.049 7.826 1.00 69.88 93 ARG A N 1
ATOM 728 C CA . ARG A 1 93 ? -14.884 -3.152 6.673 1.00 69.88 93 ARG A CA 1
ATOM 729 C C . ARG A 1 93 ? -15.033 -3.907 5.357 1.00 69.88 93 ARG A C 1
ATOM 731 O O . ARG A 1 93 ? -14.280 -4.833 5.067 1.00 69.88 93 ARG A O 1
ATOM 738 N N . SER A 1 94 ? -15.908 -3.402 4.488 1.00 86.69 94 SER A N 1
ATOM 739 C CA . SER A 1 94 ? -16.134 -3.928 3.131 1.00 86.69 94 SER A CA 1
ATOM 740 C C . SER A 1 94 ? -14.982 -3.679 2.147 1.00 86.69 94 SER A C 1
ATOM 742 O O . SER A 1 94 ? -15.009 -4.197 1.028 1.00 86.69 94 SER A O 1
ATOM 744 N N . VAL A 1 95 ? -13.975 -2.886 2.535 1.00 92.50 95 VAL A N 1
ATOM 745 C CA . VAL A 1 95 ? -12.860 -2.487 1.668 1.00 92.50 95 VAL A CA 1
ATOM 746 C C . VAL A 1 95 ? -11.524 -2.516 2.416 1.00 92.50 95 VAL A C 1
ATOM 748 O O . VAL A 1 95 ? -11.402 -1.964 3.513 1.00 92.50 95 VAL A O 1
ATOM 751 N N . TYR A 1 96 ? -10.513 -3.093 1.768 1.00 94.62 96 TYR A N 1
ATOM 752 C CA . TYR A 1 96 ? -9.094 -2.973 2.081 1.00 94.62 96 TYR A CA 1
ATOM 753 C C . TYR A 1 96 ? -8.451 -2.006 1.083 1.00 94.62 96 TYR A C 1
ATOM 755 O O . TYR A 1 96 ? -8.468 -2.243 -0.125 1.00 94.62 96 TYR A O 1
ATOM 763 N N . ARG A 1 97 ? -7.928 -0.883 1.573 1.00 96.06 97 ARG A N 1
ATOM 764 C CA . ARG A 1 97 ? -7.361 0.181 0.741 1.00 96.06 97 ARG A C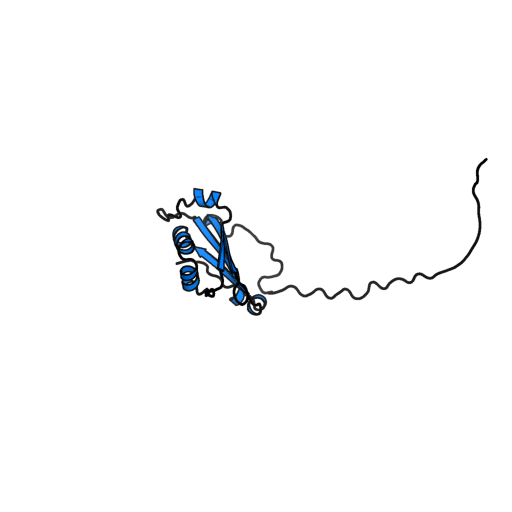A 1
ATOM 765 C C . ARG A 1 97 ? -5.850 0.076 0.716 1.00 96.06 97 ARG A C 1
ATOM 767 O O . ARG A 1 97 ? -5.236 -0.070 1.768 1.00 96.06 97 ARG A O 1
ATOM 774 N N . VAL A 1 98 ? -5.266 0.209 -0.465 1.00 97.69 98 VAL A N 1
ATOM 775 C CA . VAL A 1 98 ? -3.823 0.306 -0.660 1.00 97.69 98 VAL A CA 1
ATOM 776 C C . VAL A 1 98 ? -3.519 1.636 -1.327 1.00 97.69 98 VAL A C 1
ATOM 778 O O . VAL A 1 98 ? -4.100 1.959 -2.358 1.00 97.69 98 VAL A O 1
ATOM 781 N N . VAL A 1 99 ? -2.627 2.415 -0.728 1.00 98.19 99 VAL A N 1
ATOM 782 C CA . VAL A 1 99 ? -2.039 3.595 -1.363 1.00 98.19 99 VAL A CA 1
ATOM 783 C C . VAL A 1 99 ? -0.603 3.256 -1.714 1.00 98.19 99 VAL A C 1
ATOM 785 O O . VAL A 1 99 ? 0.157 2.811 -0.849 1.00 98.19 99 VAL A O 1
ATOM 788 N N . SER A 1 100 ? -0.254 3.452 -2.975 1.00 98.12 100 SER A N 1
ATOM 789 C CA . SER A 1 100 ? 1.049 3.133 -3.537 1.00 98.12 100 SER A CA 1
ATOM 790 C C . SER A 1 100 ? 1.660 4.388 -4.136 1.00 98.12 100 SER A C 1
ATOM 792 O O . SER A 1 100 ? 0.970 5.128 -4.827 1.00 98.12 100 SER A O 1
ATOM 794 N N . TYR A 1 101 ? 2.945 4.614 -3.899 1.00 96.50 101 TYR A N 1
ATOM 795 C CA . TYR A 1 101 ? 3.698 5.693 -4.532 1.00 96.50 101 TYR A CA 1
ATOM 796 C C . TYR A 1 101 ? 5.112 5.210 -4.845 1.00 96.50 101 TYR A C 1
ATOM 798 O O . TYR A 1 101 ? 5.663 4.351 -4.143 1.00 96.50 101 TYR A O 1
ATOM 806 N N . ALA A 1 102 ? 5.693 5.752 -5.904 1.00 94.94 102 ALA A N 1
ATOM 807 C CA . ALA A 1 102 ? 7.023 5.383 -6.360 1.00 94.94 102 ALA A CA 1
ATOM 808 C C . ALA A 1 102 ? 8.061 6.419 -5.925 1.00 94.94 102 ALA A C 1
ATOM 810 O O . ALA A 1 102 ? 7.747 7.596 -5.739 1.00 94.94 102 ALA A O 1
ATOM 811 N N . ARG A 1 103 ? 9.298 5.977 -5.720 1.00 93.38 103 ARG A N 1
ATOM 812 C CA . ARG A 1 103 ? 10.432 6.847 -5.403 1.00 93.38 103 ARG A CA 1
ATOM 813 C C . ARG A 1 103 ? 11.740 6.171 -5.777 1.00 93.38 103 ARG A C 1
ATOM 815 O O . ARG A 1 103 ? 11.805 4.948 -5.822 1.00 93.38 103 ARG A O 1
ATOM 822 N N . ASP A 1 104 ? 12.789 6.965 -5.888 1.00 91.38 104 ASP A N 1
ATOM 823 C CA . ASP A 1 104 ? 14.166 6.481 -5.908 1.00 91.38 104 ASP A CA 1
ATOM 824 C C . ASP A 1 104 ? 14.555 5.908 -4.522 1.00 91.38 104 ASP A C 1
ATOM 826 O O . ASP A 1 104 ? 14.215 6.478 -3.471 1.00 91.38 104 ASP A O 1
ATOM 830 N N . GLU A 1 105 ? 15.240 4.763 -4.484 1.00 87.19 105 GLU A N 1
ATOM 831 C CA . GLU A 1 105 ? 15.814 4.168 -3.280 1.00 87.19 105 GLU A CA 1
ATOM 832 C C . GLU A 1 105 ? 16.807 5.116 -2.597 1.00 87.19 105 GLU A C 1
ATOM 834 O O . GLU A 1 105 ? 16.776 5.216 -1.363 1.00 87.19 105 GLU A O 1
ATOM 839 N N . ALA A 1 106 ? 17.585 5.891 -3.357 1.00 86.56 106 ALA A N 1
ATOM 840 C CA . ALA A 1 106 ? 18.514 6.895 -2.836 1.00 86.56 106 ALA A CA 1
ATOM 841 C C . ALA A 1 106 ? 17.808 8.008 -2.040 1.00 86.56 106 ALA A C 1
ATOM 843 O O . ALA A 1 106 ? 18.405 8.636 -1.163 1.00 86.56 106 ALA A O 1
ATOM 844 N N . ALA A 1 107 ? 16.507 8.218 -2.267 1.00 81.62 107 ALA A N 1
ATOM 845 C CA . ALA A 1 107 ? 15.704 9.158 -1.489 1.00 81.62 107 ALA A CA 1
ATOM 846 C C . ALA A 1 107 ? 15.341 8.641 -0.075 1.00 81.62 107 ALA A C 1
ATOM 848 O O . ALA A 1 107 ? 14.731 9.367 0.718 1.00 81.62 107 ALA A O 1
ATOM 849 N N . THR A 1 108 ? 15.676 7.389 0.273 1.00 84.00 108 THR A N 1
ATOM 850 C CA . THR A 1 108 ? 15.361 6.815 1.592 1.00 84.00 108 THR A CA 1
ATOM 851 C C . THR A 1 108 ? 16.076 7.582 2.707 1.00 84.00 108 THR A C 1
ATOM 853 O O . THR A 1 108 ? 17.292 7.693 2.705 1.00 84.00 108 THR A O 1
ATOM 856 N N . GLY A 1 109 ? 15.338 8.023 3.731 1.00 78.12 109 GLY A N 1
ATOM 857 C CA . GLY A 1 109 ? 15.936 8.588 4.951 1.00 78.12 109 GLY A CA 1
ATOM 858 C C . GLY A 1 109 ? 16.297 10.074 4.872 1.00 78.12 109 GLY A C 1
ATOM 859 O O . GLY A 1 109 ? 16.645 10.654 5.894 1.00 78.12 109 GLY A O 1
ATOM 860 N N . ASN A 1 110 ? 16.100 10.719 3.721 1.00 80.19 110 ASN A N 1
ATOM 861 C CA . ASN A 1 110 ? 16.400 12.143 3.519 1.00 80.19 110 ASN A CA 1
ATOM 862 C C . ASN A 1 110 ? 15.343 13.092 4.117 1.00 80.19 110 ASN A C 1
ATOM 864 O O . ASN A 1 110 ? 15.363 14.292 3.856 1.00 80.19 110 ASN A O 1
ATOM 868 N N . VAL A 1 111 ? 14.393 12.567 4.898 1.00 82.19 111 VAL A N 1
ATOM 869 C CA . VAL A 1 111 ? 13.285 13.333 5.478 1.00 82.19 111 VAL A CA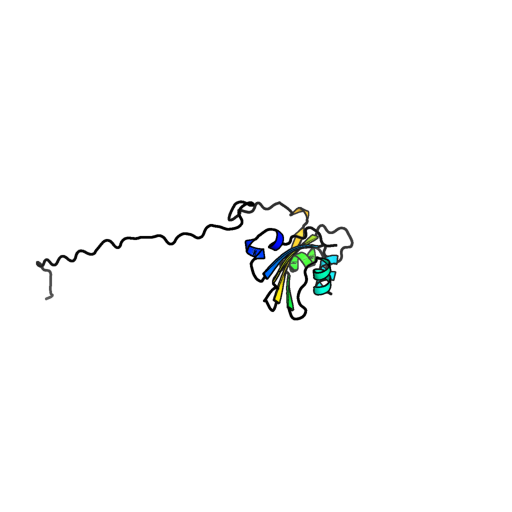 1
ATOM 870 C C . VAL A 1 111 ? 13.244 13.124 6.984 1.00 82.19 111 VAL A C 1
ATOM 872 O O . VAL A 1 111 ? 12.883 12.046 7.466 1.00 82.19 111 VAL A O 1
ATOM 875 N N . GLU A 1 112 ? 13.547 14.183 7.730 1.00 84.62 112 GLU A N 1
ATOM 876 C CA . GLU A 1 112 ? 13.311 14.231 9.168 1.00 84.62 112 GLU A CA 1
ATOM 877 C C . GLU A 1 112 ? 11.835 14.557 9.436 1.00 84.62 112 GLU A C 1
ATOM 879 O O . GLU A 1 112 ? 11.308 15.579 8.995 1.00 84.62 112 GLU A O 1
ATOM 884 N N . LYS A 1 113 ? 11.136 13.662 10.141 1.00 87.75 113 LYS A N 1
ATOM 885 C CA . LYS A 1 113 ? 9.715 13.835 10.466 1.00 87.75 113 LYS A CA 1
ATOM 886 C C . LYS A 1 113 ? 9.549 14.351 11.889 1.00 87.75 113 LYS A C 1
ATOM 888 O O . LYS A 1 113 ? 9.968 13.695 12.841 1.00 87.75 113 LYS A O 1
ATOM 893 N N . THR A 1 114 ? 8.817 15.451 12.047 1.00 90.94 114 THR A N 1
ATOM 894 C CA . THR A 1 114 ? 8.324 15.883 13.360 1.00 90.94 114 THR A CA 1
ATOM 895 C C . THR A 1 114 ? 7.239 14.922 13.842 1.00 90.94 114 THR A C 1
ATOM 897 O O . THR A 1 114 ? 6.153 14.851 13.267 1.00 90.94 114 THR A O 1
ATOM 900 N N . LEU A 1 115 ? 7.520 14.168 14.905 1.00 90.06 115 LEU A N 1
ATOM 901 C CA . LEU A 1 115 ? 6.557 13.235 15.491 1.00 90.06 115 LEU A CA 1
ATOM 902 C C . LEU A 1 115 ? 5.592 13.956 16.443 1.00 90.06 115 LEU A C 1
ATOM 904 O O . LEU A 1 115 ? 6.006 14.794 17.242 1.00 90.06 115 LEU A O 1
ATOM 908 N N . LEU A 1 116 ? 4.313 13.559 16.437 1.00 88.81 116 LEU A N 1
ATOM 909 C CA . LEU A 1 116 ? 3.312 14.063 17.395 1.00 88.81 116 LEU A CA 1
ATOM 910 C C . LEU A 1 116 ? 3.646 13.701 18.856 1.00 88.81 116 LEU A C 1
ATOM 912 O O . LEU A 1 116 ? 3.202 14.366 19.791 1.00 88.81 116 LEU A O 1
ATOM 916 N N . HIS A 1 117 ? 4.400 12.623 19.071 1.00 90.12 117 HIS A N 1
ATOM 917 C CA . HIS A 1 117 ? 4.927 12.196 20.363 1.00 90.12 117 HIS A CA 1
ATOM 918 C C . HIS A 1 117 ? 6.178 11.322 20.167 1.00 90.12 117 HIS A C 1
ATOM 920 O O . HIS A 1 117 ? 6.489 10.908 19.056 1.00 90.12 117 HIS A O 1
ATOM 926 N N . ARG A 1 118 ? 6.922 11.044 21.248 1.00 88.19 118 ARG A N 1
ATOM 927 C CA . ARG A 1 118 ? 8.136 10.205 21.202 1.00 88.19 118 ARG A CA 1
ATOM 928 C C . ARG A 1 118 ? 7.820 8.789 20.710 1.00 88.19 118 ARG A C 1
ATOM 930 O O . ARG A 1 118 ? 6.774 8.260 21.055 1.00 88.19 118 ARG A O 1
ATOM 937 N N . ALA A 1 119 ? 8.762 8.145 20.021 1.00 85.12 119 ALA A N 1
ATOM 938 C CA . ALA A 1 119 ? 8.581 6.809 19.436 1.00 85.12 119 ALA A CA 1
ATOM 939 C C . ALA A 1 119 ? 8.177 5.704 20.436 1.00 85.12 119 ALA A C 1
ATOM 941 O O . ALA A 1 119 ? 7.553 4.722 20.055 1.00 85.12 119 ALA A O 1
ATOM 942 N N . ASN A 1 120 ? 8.514 5.855 21.721 1.00 86.44 120 ASN A N 1
ATOM 943 C CA . ASN A 1 120 ? 8.138 4.917 22.783 1.00 86.44 120 ASN A CA 1
ATOM 944 C C . ASN A 1 120 ? 6.783 5.231 23.446 1.00 86.44 120 ASN A C 1
ATOM 946 O O . ASN A 1 120 ? 6.397 4.577 24.414 1.00 86.44 120 ASN A O 1
ATOM 950 N N . ARG A 1 121 ? 6.067 6.246 22.963 1.00 88.94 121 ARG A N 1
ATOM 951 C CA . ARG A 1 121 ? 4.717 6.606 23.396 1.00 88.94 121 ARG A CA 1
ATOM 952 C C . ARG A 1 121 ? 3.747 6.189 22.290 1.00 88.94 121 ARG A C 1
ATOM 954 O O . ARG A 1 121 ? 4.075 6.339 21.128 1.00 88.94 121 ARG A O 1
ATOM 961 N N . GLN A 1 122 ? 2.583 5.643 22.649 1.00 87.62 122 GLN A N 1
ATOM 962 C CA . GLN A 1 122 ? 1.605 5.155 21.659 1.00 87.62 122 GLN A CA 1
ATOM 963 C C . GLN A 1 122 ? 0.457 6.143 21.391 1.00 87.62 122 GLN A C 1
ATOM 965 O O . GLN A 1 122 ? -0.126 6.125 20.315 1.00 87.62 122 GLN A O 1
ATOM 970 N N . GLN A 1 123 ? 0.123 7.010 22.358 1.00 88.56 123 GLN A N 1
ATOM 971 C CA . GLN A 1 123 ? -0.949 8.002 22.224 1.00 88.56 123 GLN A CA 1
ATOM 972 C C 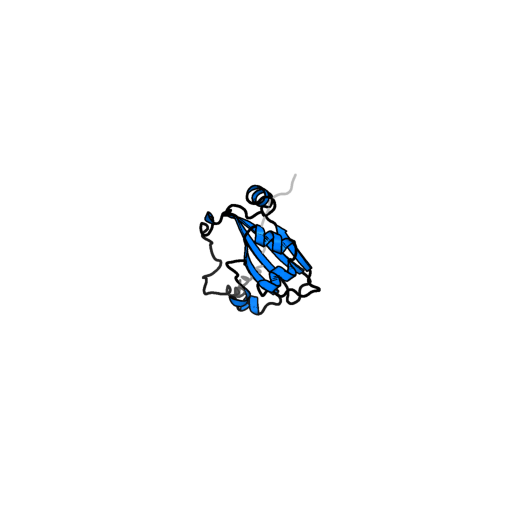. GLN A 1 123 ? -0.682 9.273 23.043 1.00 88.56 123 GLN A C 1
ATOM 974 O O . GLN A 1 123 ? 0.033 9.271 24.060 1.00 88.56 123 GLN A O 1
ATOM 979 N N . VAL A 1 124 ? -1.288 10.384 22.620 1.00 87.50 124 VAL A N 1
ATOM 980 C CA . VAL A 1 124 ? -1.400 11.591 23.449 1.00 87.50 124 VAL A CA 1
ATOM 981 C C . VAL A 1 124 ? -2.378 11.330 24.601 1.00 87.50 124 VAL A C 1
ATOM 983 O O . VAL A 1 124 ? -3.214 10.439 24.526 1.00 87.50 124 VAL A O 1
ATOM 986 N N . LYS A 1 125 ? -2.227 12.047 25.719 1.00 81.44 125 LYS A N 1
ATOM 987 C CA . LYS A 1 125 ? -3.220 11.957 26.799 1.00 81.44 125 LYS A CA 1
ATOM 988 C C . LYS A 1 125 ? -4.422 12.786 26.375 1.00 81.44 125 LYS A C 1
ATOM 990 O O . LYS A 1 125 ? -4.212 13.891 25.873 1.00 81.44 125 LYS A O 1
ATOM 995 N N . ASP A 1 126 ? -5.625 12.296 26.642 1.00 74.19 126 ASP A N 1
ATOM 996 C CA . ASP A 1 126 ? -6.825 13.108 26.482 1.00 74.19 126 ASP A CA 1
ATOM 997 C C . ASP A 1 126 ? -6.673 14.387 27.305 1.00 74.19 126 ASP A C 1
ATOM 999 O O . ASP A 1 126 ? -6.284 14.363 28.482 1.00 74.19 126 ASP A O 1
ATOM 1003 N N . ALA A 1 127 ? -6.933 15.528 26.672 1.00 68.88 127 ALA A N 1
ATOM 1004 C CA . ALA A 1 127 ? -7.000 16.780 27.396 1.00 68.88 127 ALA A CA 1
ATOM 1005 C C . ALA A 1 127 ? -8.181 16.685 28.368 1.00 68.88 127 ALA A C 1
ATOM 1007 O O . ALA A 1 127 ? -9.323 16.498 27.947 1.00 68.88 127 ALA A O 1
ATOM 1008 N N . LYS A 1 128 ? -7.927 16.814 29.677 1.00 59.59 128 LYS A N 1
ATOM 1009 C CA . LYS A 1 128 ? -9.024 16.971 30.637 1.00 59.59 128 LYS A CA 1
ATOM 1010 C C . LYS A 1 128 ? -9.838 18.201 30.217 1.00 59.59 128 LYS A C 1
ATOM 1012 O O . LYS A 1 128 ? -9.223 19.247 29.985 1.00 59.59 128 LYS A O 1
ATOM 1017 N N . PRO A 1 129 ? -11.179 18.121 30.145 1.00 52.66 129 PRO A N 1
ATOM 1018 C CA . PRO A 1 129 ? -11.989 19.306 29.919 1.00 52.66 129 PRO A CA 1
ATOM 1019 C C . PRO A 1 129 ? -11.629 20.327 30.996 1.00 52.66 129 PRO A C 1
ATOM 1021 O O . PRO A 1 129 ? -11.596 20.000 32.185 1.00 52.66 129 PRO A O 1
ATOM 1024 N N . SER A 1 130 ? -11.278 21.545 30.580 1.00 55.34 130 SER A N 1
ATOM 1025 C CA . SER A 1 130 ? -10.870 22.599 31.500 1.00 55.34 130 SER A CA 1
ATOM 1026 C C . SER A 1 130 ? -12.017 22.876 32.471 1.00 55.34 130 SER A C 1
ATOM 1028 O O . SER A 1 130 ? -13.013 23.511 32.116 1.00 55.34 130 SER A O 1
ATOM 1030 N N . SER A 1 131 ? -11.898 22.395 33.703 1.00 56.22 131 SER A N 1
ATOM 1031 C CA . SER A 1 131 ? -12.835 22.727 34.762 1.00 56.22 131 SER A CA 1
ATOM 1032 C C . SER A 1 131 ? -12.653 24.200 35.129 1.00 56.22 131 SER A C 1
ATOM 1034 O O . SER A 1 131 ? -11.708 24.565 35.824 1.00 56.22 131 SER A O 1
ATOM 1036 N N . GLY A 1 132 ? -13.584 25.042 34.681 1.00 47.91 132 GLY A N 1
ATOM 1037 C CA . GLY A 1 132 ? -13.911 26.290 35.363 1.00 47.91 132 GLY A CA 1
ATOM 1038 C C . GLY A 1 132 ? -13.328 27.571 34.773 1.00 47.91 132 GLY A C 1
ATOM 1039 O O . GLY A 1 132 ? -12.463 28.203 35.373 1.00 47.91 132 GLY A O 1
ATOM 1040 N N . ARG A 1 133 ? -13.969 28.100 33.724 1.00 45.84 133 ARG A N 1
ATOM 1041 C CA . ARG A 1 133 ? -14.135 29.557 33.632 1.00 45.84 133 ARG A CA 1
ATOM 1042 C C . ARG A 1 133 ? -15.327 29.913 34.524 1.00 45.84 133 ARG A C 1
ATOM 1044 O O . ARG A 1 133 ? -16.467 29.900 34.074 1.00 45.84 133 ARG A O 1
ATOM 1051 N N . LYS A 1 134 ? -15.080 30.149 35.823 1.00 48.25 134 LYS A N 1
ATOM 1052 C CA . LYS A 1 134 ? -16.097 30.701 36.737 1.00 48.25 134 LYS A CA 1
ATOM 1053 C C . LYS A 1 134 ? -16.674 31.957 36.082 1.00 48.25 134 LYS A C 1
ATOM 1055 O O . LYS A 1 134 ? -15.954 32.939 35.897 1.00 48.25 134 LYS A O 1
ATOM 1060 N N . ALA A 1 135 ? -17.954 31.912 35.723 1.00 49.44 135 ALA A N 1
ATOM 1061 C CA . ALA A 1 135 ? -18.708 33.079 35.301 1.00 49.44 135 ALA A CA 1
ATOM 1062 C C . ALA A 1 135 ? -18.621 34.127 36.421 1.00 49.44 135 ALA A C 1
ATOM 1064 O O . ALA A 1 135 ? -19.196 33.953 37.497 1.00 49.44 135 ALA A O 1
ATOM 1065 N N . LYS A 1 136 ? -17.842 35.194 36.207 1.00 44.81 136 LYS A N 1
ATOM 1066 C CA . LYS A 1 136 ? -17.844 36.355 37.101 1.00 44.81 136 LYS A CA 1
ATOM 1067 C C . LYS A 1 136 ? -19.252 36.941 37.064 1.00 44.81 136 LYS A C 1
ATOM 1069 O O . LYS A 1 136 ? -19.704 37.423 36.029 1.00 44.81 136 LYS A O 1
ATOM 1074 N N . GLY A 1 137 ? -19.940 36.838 38.199 1.00 39.00 137 GLY A N 1
ATOM 1075 C CA . GLY A 1 137 ? -21.317 37.267 38.372 1.00 39.00 137 GLY A CA 1
ATOM 1076 C C . GLY A 1 137 ? -21.537 38.709 37.923 1.00 39.00 137 GLY A C 1
ATOM 1077 O O . GLY A 1 137 ? -20.876 39.637 38.390 1.00 39.00 137 GLY A O 1
ATOM 1078 N N . ARG A 1 138 ? -22.526 38.897 37.048 1.00 39.38 138 ARG A N 1
ATOM 1079 C CA . ARG A 1 138 ? -23.181 40.188 36.843 1.00 39.38 138 ARG A CA 1
ATOM 1080 C C . ARG A 1 138 ? -23.914 40.543 38.139 1.00 39.38 138 ARG A C 1
ATOM 1082 O O . ARG A 1 138 ? -25.028 40.085 38.371 1.00 39.38 138 ARG A O 1
ATOM 1089 N N . LYS A 1 139 ? -23.296 41.365 38.992 1.00 42.59 139 LYS A N 1
ATOM 1090 C CA . LYS A 1 139 ? -24.031 42.115 40.016 1.00 42.59 139 LYS A CA 1
ATOM 1091 C C . LYS A 1 139 ? -24.885 43.157 39.296 1.00 42.59 139 LYS A C 1
ATOM 1093 O O . LYS A 1 139 ? -24.369 44.161 38.815 1.00 42.59 139 LYS A O 1
ATOM 1098 N N . ALA A 1 140 ? -26.187 42.904 39.224 1.00 47.28 140 ALA A N 1
ATOM 1099 C CA . ALA A 1 140 ? -27.168 43.925 38.904 1.00 47.28 140 ALA A CA 1
ATOM 1100 C C . ALA A 1 140 ? -27.126 45.007 39.996 1.00 47.28 140 ALA A C 1
ATOM 1102 O O . ALA A 1 140 ? -27.403 44.732 41.162 1.00 47.28 140 ALA A O 1
ATOM 1103 N N . LYS A 1 141 ? -26.781 46.240 39.622 1.00 41.94 141 LYS A N 1
ATOM 1104 C CA . LYS A 1 141 ? -27.101 47.433 40.408 1.00 41.94 141 LYS A CA 1
ATOM 1105 C C . LYS A 1 141 ? -27.950 48.359 39.545 1.00 41.94 141 LYS A C 1
ATOM 1107 O O . LYS A 1 141 ? -27.452 48.994 38.624 1.00 41.94 141 LYS A O 1
ATOM 1112 N N . LYS A 1 142 ? -29.243 48.416 39.874 1.00 43.34 142 LYS A N 1
ATOM 1113 C CA . LYS A 1 142 ? -30.114 49.565 39.605 1.00 43.34 142 LYS A CA 1
ATOM 1114 C C . LYS A 1 142 ? -29.500 50.789 40.291 1.00 43.34 142 LYS A C 1
ATOM 1116 O O . LYS A 1 142 ? -29.328 50.755 41.506 1.00 43.34 142 LYS A O 1
ATOM 1121 N N . ALA A 1 143 ? -29.246 51.861 39.550 1.00 39.47 143 ALA A N 1
ATOM 1122 C CA . ALA A 1 143 ? -29.317 53.226 40.066 1.00 39.47 143 ALA A CA 1
ATOM 1123 C C . ALA A 1 143 ? -29.495 54.195 38.893 1.00 39.47 143 ALA A C 1
ATOM 1125 O O . ALA A 1 143 ? -28.885 54.051 37.840 1.00 39.47 143 ALA A O 1
ATOM 1126 N N . ALA A 1 144 ? -30.422 55.119 39.087 1.00 40.19 144 ALA A N 1
ATOM 1127 C CA . ALA A 1 144 ? -31.012 55.983 38.091 1.00 40.19 144 ALA A CA 1
ATOM 1128 C C . ALA A 1 144 ? -30.230 57.290 37.864 1.00 40.19 144 ALA A C 1
ATOM 1130 O O . ALA A 1 144 ? -29.497 57.738 38.742 1.00 40.19 144 ALA A O 1
ATOM 1131 N N . LYS A 1 145 ? -30.639 57.969 36.779 1.00 36.09 145 LYS A N 1
ATOM 1132 C CA . LYS A 1 145 ? -30.886 59.423 36.676 1.00 36.09 145 LYS A CA 1
ATOM 1133 C C . LYS A 1 145 ? -29.766 60.295 36.060 1.00 36.09 145 LYS A C 1
ATOM 1135 O O . LYS A 1 145 ? -28.638 60.279 36.527 1.00 36.09 145 LYS A O 1
ATOM 1140 N N . VAL A 1 146 ? -30.222 61.190 35.154 1.00 37.84 146 VAL A N 1
ATOM 1141 C CA . VAL A 1 146 ? -29.633 62.495 34.725 1.00 37.84 146 VAL A CA 1
ATOM 1142 C C . VAL A 1 146 ? -28.559 62.382 33.612 1.00 37.84 146 VAL A C 1
ATOM 1144 O O . VAL A 1 146 ? -27.619 61.631 33.784 1.00 37.84 146 VAL A O 1
ATOM 1147 N N . ARG A 1 147 ? -28.553 63.079 32.456 1.00 37.47 147 ARG A N 1
ATOM 1148 C CA . ARG A 1 147 ? -29.381 64.128 31.808 1.00 37.47 147 ARG A CA 1
ATOM 1149 C C . ARG A 1 147 ? -28.966 64.285 30.318 1.00 37.47 147 ARG A C 1
ATOM 1151 O O . ARG A 1 147 ? -27.791 64.161 30.018 1.00 37.47 147 ARG A O 1
ATOM 1158 N N . ARG A 1 148 ? -29.938 64.722 29.497 1.00 38.28 148 ARG A N 1
ATOM 1159 C CA . ARG A 1 148 ? -29.904 65.693 28.364 1.00 38.28 148 ARG A CA 1
ATOM 1160 C C . ARG A 1 148 ? -28.829 65.613 27.262 1.00 38.28 148 ARG A C 1
ATOM 1162 O O . ARG A 1 148 ? -27.679 65.936 27.513 1.00 38.28 148 ARG A O 1
ATOM 1169 N N . ALA A 1 149 ? -29.304 65.464 26.021 1.00 38.84 149 ALA A N 1
ATOM 1170 C CA . ALA A 1 149 ? -29.255 66.430 24.896 1.00 38.84 149 ALA A CA 1
ATOM 1171 C C . ALA A 1 149 ? -29.629 65.658 23.611 1.00 38.84 149 ALA A C 1
ATOM 1173 O O . ALA A 1 149 ? -29.211 64.519 23.470 1.00 38.84 149 ALA A O 1
ATOM 1174 N N . GLY A 1 150 ? -30.412 66.121 22.643 1.00 34.66 150 GLY A N 1
ATOM 1175 C CA . GLY A 1 150 ? -31.181 67.334 22.411 1.00 34.66 150 GLY A CA 1
ATOM 1176 C C . GLY A 1 150 ? -32.112 67.010 21.231 1.00 34.66 150 GLY A C 1
ATOM 1177 O O . GLY A 1 150 ? -31.717 66.285 20.321 1.00 34.66 150 GLY A O 1
ATOM 1178 N N . GLY A 1 151 ? -33.365 67.455 21.305 1.00 31.22 151 GLY A N 1
ATOM 1179 C CA . GLY A 1 151 ? -34.343 67.325 20.227 1.00 31.22 151 GLY A CA 1
ATOM 1180 C C . GLY A 1 151 ? -34.375 68.599 19.391 1.00 31.22 151 GLY A C 1
ATOM 1181 O O . GLY A 1 151 ? -34.262 69.692 19.942 1.00 31.22 151 GLY A O 1
ATOM 1182 N N . HIS A 1 152 ? -34.506 68.406 18.082 1.00 38.03 152 HIS A N 1
ATOM 1183 C CA . HIS A 1 152 ? -34.656 69.409 17.034 1.00 38.03 152 HIS A CA 1
ATOM 1184 C C . HIS A 1 152 ? -35.726 70.470 17.315 1.00 38.03 152 HIS A C 1
ATOM 1186 O O . HIS A 1 152 ? -36.846 70.123 17.689 1.00 38.03 152 HIS A O 1
ATOM 1192 N N . GLN A 1 153 ? -35.395 71.723 17.000 1.00 35.16 153 GLN A N 1
ATOM 1193 C CA . GLN A 1 153 ? -36.011 72.510 15.922 1.00 35.16 153 GLN A CA 1
ATOM 1194 C C . GLN A 1 153 ? -35.084 73.667 15.551 1.00 35.16 153 GLN A C 1
ATOM 1196 O O . GLN A 1 153 ? -34.427 74.201 16.472 1.00 35.16 153 GLN A O 1
#

Foldseek 3Di:
DWDPKDWVLVLAVVQVVDQKTKIKIKDALVLVVVCVVPVQVSCVVSVRHDDPQAAEAEDEPPVVVCCVQQPVSDCPPPRQKMKMKMWMGDDPDSYIYIYIYIDGVVCPPVDDDDDPDDSPDRDDDPDDDPPDPDDPDDPDDDDDDDDDDDDDD

pLDDT: mean 81.2, std 19.39, range [31.22, 98.1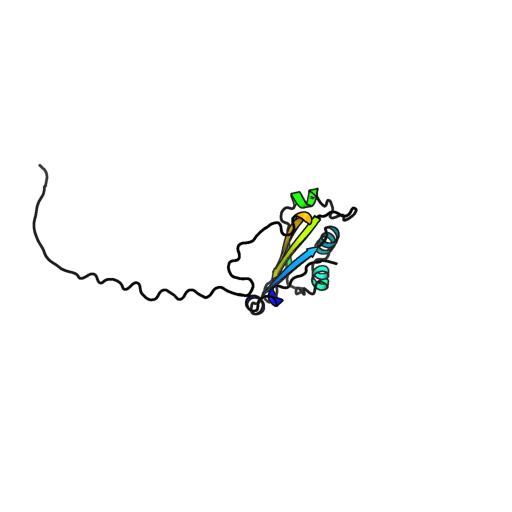9]

Sequence (153 aa):
MPAKIVDFSARSKVIRDEPFNAHFWQCTPAEFRAYLGRPRDFLHRLGIVVPGECRIETTIENHDWLEQEAPEFVSEGGSDTVICNMGSGAADRSVYRVVSYARDEAATGNVEKTLLHRANRQQVKDAKPSSGRKAKGRKAKKAAKVRRAGGHQ

Radius of gyration: 28.64 Å; chains: 1; bounding box: 54×87×58 Å